Protein AF-A0A939KW56-F1 (afdb_monomer)

Foldseek 3Di:
DDDDDDDDPPDDDDDADDDDDDWDKDKDKDWDDDPFKIKIKMWIWTPDVDIKTKIKIKMWGQDPQQKIKIWMWMQIDPAEQVRFTKIKMKIKGWDDPDPFWIKIKMKMKIFTDDYDPDRDDPPDDDDDDDDDDRDIDIDIDIDIDD

Radius of gyration: 23.47 Å; Cα contacts (8 Å, |Δi|>4): 263; chains: 1; bounding box: 54×25×78 Å

Mean predicted aligned error: 12.85 Å

Structure (mmCIF, N/CA/C/O backbone):
data_AF-A0A939KW56-F1
#
_entry.id   AF-A0A939KW56-F1
#
loop_
_atom_site.group_PDB
_atom_site.id
_atom_site.type_symbol
_atom_site.label_atom_id
_atom_site.label_alt_id
_atom_site.label_comp_id
_atom_site.label_asym_id
_atom_site.label_entity_id
_atom_site.label_seq_id
_atom_site.pdbx_PDB_ins_code
_atom_site.Cartn_x
_atom_site.Cartn_y
_atom_site.Cartn_z
_atom_site.occupancy
_atom_site.B_iso_or_equiv
_atom_site.auth_seq_id
_atom_site.auth_comp_id
_atom_site.auth_asym_id
_atom_site.auth_atom_id
_atom_site.pdbx_PDB_model_num
ATOM 1 N N . MET A 1 1 ? -40.273 -10.693 -59.623 1.00 33.28 1 MET A N 1
ATOM 2 C CA . MET A 1 1 ? -38.827 -10.677 -59.319 1.00 33.28 1 MET A CA 1
ATOM 3 C C . MET A 1 1 ? -38.639 -9.954 -57.998 1.00 33.28 1 MET A C 1
ATOM 5 O O . MET A 1 1 ? -38.838 -8.750 -57.952 1.00 33.28 1 MET A O 1
ATOM 9 N N . THR A 1 2 ? -38.346 -10.676 -56.922 1.00 32.16 2 THR A N 1
ATOM 10 C CA . THR A 1 2 ? -38.019 -10.107 -55.608 1.00 32.16 2 THR A CA 1
ATOM 11 C C . THR A 1 2 ? -36.534 -10.341 -55.359 1.00 32.16 2 THR A C 1
ATOM 13 O O . THR A 1 2 ? -36.092 -11.481 -55.261 1.00 32.16 2 THR A O 1
ATOM 16 N N . SER A 1 3 ? -35.754 -9.262 -55.324 1.00 39.97 3 SER A N 1
ATOM 17 C CA . SER A 1 3 ? -34.347 -9.305 -54.924 1.00 39.97 3 SER A CA 1
ATOM 18 C C . SER A 1 3 ? -34.285 -9.245 -53.400 1.00 39.97 3 SER A C 1
ATOM 20 O O . SER A 1 3 ? -34.751 -8.268 -52.817 1.00 39.97 3 SER A O 1
ATOM 22 N N . LEU A 1 4 ? -33.736 -10.274 -52.748 1.00 42.00 4 LEU A N 1
ATOM 23 C CA . LEU A 1 4 ? -33.383 -10.203 -51.330 1.00 42.00 4 LEU A CA 1
ATOM 24 C C . LEU A 1 4 ? -32.080 -9.407 -51.205 1.00 42.00 4 LEU A C 1
ATOM 26 O O . LEU A 1 4 ? -31.029 -9.853 -51.658 1.00 42.00 4 LEU A 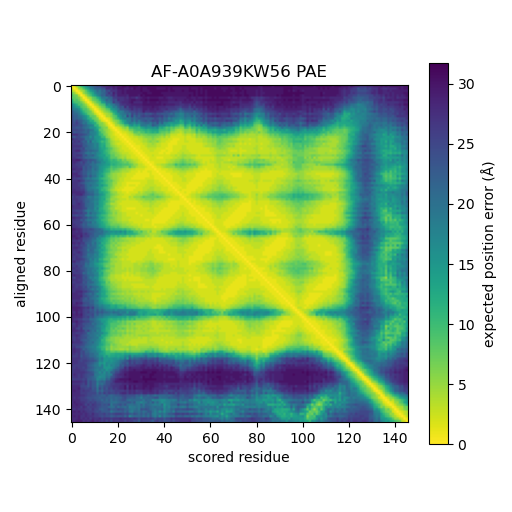O 1
ATOM 30 N N . SER A 1 5 ? -32.157 -8.222 -50.604 1.00 44.72 5 SER A N 1
ATOM 31 C CA . SER A 1 5 ? -30.977 -7.470 -50.181 1.00 44.72 5 SER A CA 1
ATOM 32 C C . SER A 1 5 ? -30.427 -8.153 -48.931 1.00 44.72 5 SER A C 1
ATOM 34 O O . SER A 1 5 ? -31.057 -8.110 -47.875 1.00 44.72 5 SER A O 1
ATOM 36 N N . GLN A 1 6 ? -29.304 -8.857 -49.060 1.00 48.69 6 GLN A N 1
ATOM 37 C CA . GLN A 1 6 ? -28.636 -9.475 -47.921 1.00 48.69 6 GLN A CA 1
ATOM 38 C C . GLN A 1 6 ? -27.811 -8.402 -47.209 1.00 48.69 6 GLN A C 1
ATOM 40 O O . GLN A 1 6 ? -26.802 -7.933 -47.730 1.00 48.69 6 GLN A O 1
ATOM 45 N N . ASP A 1 7 ? -28.280 -7.994 -46.034 1.00 44.72 7 ASP A N 1
ATOM 46 C CA . ASP A 1 7 ? -27.580 -7.052 -45.169 1.00 44.72 7 ASP A CA 1
ATOM 47 C C . ASP A 1 7 ? -26.350 -7.755 -44.575 1.00 44.72 7 ASP A C 1
ATOM 49 O O . ASP A 1 7 ? -26.454 -8.675 -43.757 1.00 44.72 7 ASP A O 1
ATOM 53 N N . VAL A 1 8 ? -25.164 -7.396 -45.063 1.00 50.91 8 VAL A N 1
ATOM 54 C CA . VAL A 1 8 ? -23.893 -7.924 -44.562 1.00 50.91 8 VAL A CA 1
ATOM 55 C C . VAL A 1 8 ? -23.537 -7.167 -43.287 1.00 50.91 8 VAL A C 1
ATOM 57 O O . VAL A 1 8 ? -22.994 -6.066 -43.325 1.00 50.91 8 VAL A O 1
ATOM 60 N N . ASN A 1 9 ? -23.837 -7.772 -42.137 1.00 52.59 9 ASN A N 1
ATOM 61 C CA . ASN A 1 9 ? -23.334 -7.304 -40.851 1.00 52.59 9 ASN A CA 1
ATOM 62 C C . ASN A 1 9 ? -21.804 -7.433 -40.831 1.00 52.59 9 ASN A C 1
ATOM 64 O O . ASN A 1 9 ? -21.263 -8.529 -40.686 1.00 52.59 9 ASN A O 1
ATOM 68 N N . PHE A 1 10 ? -21.097 -6.310 -40.964 1.00 46.75 10 PHE A N 1
ATOM 69 C CA . PHE A 1 10 ? -19.664 -6.248 -40.695 1.00 46.75 10 PHE A CA 1
ATOM 70 C C . PHE A 1 10 ? -19.431 -6.453 -39.195 1.00 46.75 10 PHE A C 1
ATOM 72 O O . PHE A 1 10 ? -19.546 -5.526 -38.393 1.00 46.75 10 PHE A O 1
ATOM 79 N N . VAL A 1 11 ? -19.104 -7.685 -38.810 1.00 53.16 11 VAL A N 1
ATOM 80 C CA . VAL A 1 11 ? -18.633 -7.998 -37.460 1.00 53.16 11 VAL A CA 1
ATOM 81 C C . VAL A 1 11 ? -17.226 -7.421 -37.318 1.00 53.16 11 VAL A C 1
ATOM 83 O O . VAL A 1 11 ? -16.287 -7.838 -37.992 1.00 53.16 11 VAL A O 1
ATOM 86 N N . ARG A 1 12 ? -17.092 -6.398 -36.474 1.00 46.94 12 ARG A N 1
ATOM 87 C CA . ARG A 1 12 ? -15.817 -5.745 -36.177 1.00 46.94 12 ARG A CA 1
ATOM 88 C C . ARG A 1 12 ? -15.098 -6.561 -35.107 1.00 46.94 12 ARG A C 1
ATOM 90 O O . ARG A 1 12 ? -15.441 -6.472 -33.932 1.00 46.94 12 ARG A O 1
ATOM 97 N N . GLU A 1 13 ? -14.132 -7.369 -35.521 1.00 47.59 13 GLU A N 1
ATOM 98 C CA . GLU A 1 13 ? -13.343 -8.203 -34.617 1.00 47.59 13 GLU A CA 1
ATOM 99 C C . GLU A 1 13 ? -12.029 -7.497 -34.260 1.00 47.59 13 GLU A C 1
ATOM 101 O O . GLU A 1 13 ? -11.196 -7.207 -35.119 1.00 47.59 13 GLU A O 1
ATOM 106 N N . SER A 1 14 ? -11.862 -7.172 -32.979 1.00 53.91 14 SER A N 1
ATOM 107 C CA . SER A 1 14 ? -10.612 -6.648 -32.428 1.00 53.91 14 SER A CA 1
ATOM 108 C C . SER A 1 14 ? -9.835 -7.818 -31.832 1.00 53.91 14 SER A C 1
ATOM 110 O O . SER A 1 14 ? -10.156 -8.271 -30.734 1.00 53.91 14 SER A O 1
ATOM 112 N N . VAL A 1 15 ? -8.832 -8.329 -32.546 1.00 52.94 15 VAL A N 1
ATOM 113 C CA . VAL A 1 15 ? 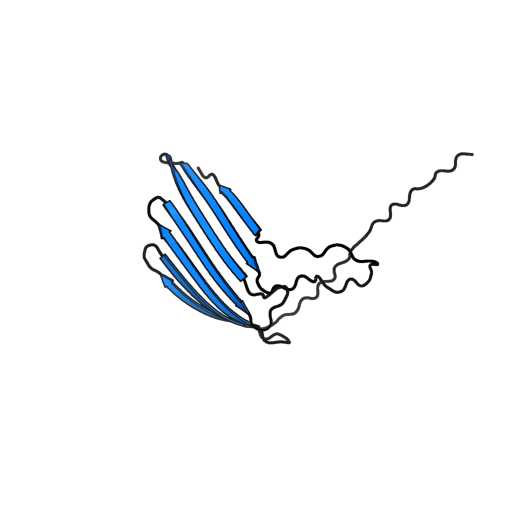-7.969 -9.401 -32.030 1.00 52.94 15 VAL A CA 1
ATOM 114 C C . VAL A 1 15 ? -6.825 -8.772 -31.235 1.00 52.94 15 VAL A C 1
ATOM 116 O O . VAL A 1 15 ? -5.944 -8.129 -31.803 1.00 52.94 15 VAL A O 1
ATOM 119 N N . TYR A 1 16 ? -6.844 -8.943 -29.913 1.00 55.53 16 TYR A N 1
ATOM 120 C CA . TYR A 1 16 ? -5.756 -8.527 -29.028 1.00 55.53 16 TYR A CA 1
ATOM 121 C C . TYR A 1 16 ? -4.752 -9.674 -28.897 1.00 55.53 16 TYR A C 1
ATOM 123 O O . TYR A 1 16 ? -5.055 -10.705 -28.302 1.00 55.53 16 TYR A O 1
ATOM 131 N N . LEU A 1 17 ? -3.559 -9.505 -29.466 1.00 61.00 17 LEU A N 1
ATOM 132 C CA . LEU A 1 17 ? -2.445 -10.430 -29.269 1.00 61.00 17 LEU A CA 1
ATOM 133 C C . LEU A 1 17 ? -1.626 -9.959 -28.064 1.00 61.00 17 LEU A C 1
ATOM 135 O O . LEU A 1 17 ? -0.937 -8.944 -28.137 1.00 61.00 17 LEU A O 1
ATOM 139 N N . GLU A 1 18 ? -1.719 -10.683 -26.952 1.00 60.88 18 GLU A N 1
ATOM 140 C CA . GLU A 1 18 ? -0.936 -10.423 -25.743 1.00 60.88 18 GLU A CA 1
ATOM 141 C C . GLU A 1 18 ? 0.317 -11.309 -25.736 1.00 60.88 18 GLU A C 1
ATOM 143 O O . GLU A 1 18 ? 0.233 -12.533 -25.845 1.00 60.88 18 GLU A O 1
ATOM 148 N N . LYS A 1 19 ? 1.500 -10.692 -25.640 1.00 72.06 19 LYS A N 1
ATOM 149 C CA . LYS A 1 19 ? 2.776 -11.405 -25.507 1.00 72.06 19 LYS A CA 1
ATOM 150 C C . LYS A 1 19 ? 3.148 -11.480 -24.028 1.00 72.06 19 LYS A C 1
ATOM 152 O O . LYS A 1 19 ? 3.285 -10.446 -23.385 1.00 72.06 19 LYS A O 1
ATOM 157 N N . VAL A 1 20 ? 3.362 -12.690 -23.515 1.00 76.44 20 VAL A N 1
ATOM 158 C CA . VAL A 1 20 ? 3.786 -12.921 -22.126 1.00 76.44 20 VAL A CA 1
ATOM 159 C C . VAL A 1 20 ? 5.308 -13.064 -22.066 1.00 76.44 20 VAL A C 1
ATOM 161 O O . VAL A 1 20 ? 5.882 -13.888 -22.777 1.00 76.44 20 VAL A O 1
ATOM 164 N N . SER A 1 21 ? 5.952 -12.283 -21.199 1.00 82.38 21 SER A N 1
ATOM 165 C CA . SER A 1 21 ? 7.388 -12.365 -20.900 1.00 82.38 21 SER A CA 1
ATOM 166 C C . SER A 1 21 ? 7.595 -12.636 -19.408 1.00 82.38 21 SER A C 1
ATOM 168 O O . SER A 1 21 ? 6.870 -12.094 -18.577 1.00 82.38 21 SER A O 1
ATOM 170 N N . TYR A 1 22 ? 8.593 -13.453 -19.061 1.00 87.00 22 TYR A N 1
ATOM 171 C CA . TYR A 1 22 ? 8.916 -13.793 -17.672 1.00 87.00 22 TYR A CA 1
ATOM 172 C C . TYR A 1 22 ? 10.202 -13.094 -17.234 1.00 87.00 22 TYR A C 1
ATOM 174 O O . TYR A 1 22 ? 11.247 -13.275 -17.859 1.00 87.00 22 TYR A O 1
ATOM 182 N N . TYR A 1 23 ? 10.132 -12.342 -16.136 1.00 91.56 23 TYR A N 1
ATOM 183 C CA . TYR A 1 23 ? 11.272 -11.641 -15.547 1.00 91.56 23 TYR A CA 1
ATOM 184 C C . TYR A 1 23 ? 11.470 -12.062 -14.091 1.00 91.56 23 TYR A C 1
ATOM 186 O O . TYR A 1 23 ? 10.484 -12.231 -13.368 1.00 91.56 23 TYR A O 1
ATOM 194 N N . PRO A 1 24 ? 12.720 -12.232 -13.627 1.00 94.69 24 PRO A N 1
ATOM 195 C CA . PRO A 1 24 ? 12.967 -12.538 -12.230 1.00 94.69 24 PRO A CA 1
ATOM 196 C C . PRO A 1 24 ? 12.656 -11.312 -11.359 1.00 94.69 24 PRO A C 1
ATOM 198 O O . PRO A 1 24 ? 12.879 -10.161 -11.749 1.00 94.69 24 PRO A O 1
ATOM 201 N N . HIS A 1 25 ? 12.150 -11.580 -10.156 1.00 95.50 25 HIS A N 1
ATOM 202 C CA . HIS A 1 25 ? 11.687 -10.577 -9.201 1.00 95.50 25 HIS A CA 1
ATOM 203 C C . HIS A 1 25 ? 12.289 -10.856 -7.824 1.00 95.50 25 HIS A C 1
ATOM 205 O O . HIS A 1 25 ? 12.168 -11.960 -7.295 1.00 95.50 25 HIS A O 1
ATOM 211 N N . LEU A 1 26 ? 12.943 -9.846 -7.249 1.00 96.25 26 LEU A N 1
ATOM 212 C CA . LEU A 1 26 ? 13.442 -9.868 -5.877 1.00 96.25 26 LEU A CA 1
ATOM 213 C C . LEU A 1 26 ? 12.674 -8.841 -5.046 1.00 96.25 26 LEU A C 1
ATOM 215 O O . LEU A 1 26 ? 12.535 -7.687 -5.454 1.00 96.25 26 LEU A O 1
ATOM 219 N N . SER A 1 27 ? 12.216 -9.237 -3.860 1.00 96.31 27 SER A N 1
ATOM 220 C CA . SER A 1 27 ? 11.468 -8.355 -2.964 1.00 96.31 27 SER A CA 1
ATOM 221 C C . SER A 1 27 ? 11.839 -8.551 -1.501 1.00 96.31 27 SER A C 1
ATOM 223 O O . SER A 1 27 ? 11.981 -9.681 -1.039 1.00 96.31 27 SER A O 1
ATOM 225 N N . LEU A 1 28 ? 11.891 -7.446 -0.764 1.00 97.31 28 LEU A N 1
ATOM 226 C CA . LEU A 1 28 ? 11.961 -7.390 0.687 1.00 97.31 28 LEU A CA 1
ATOM 227 C C . LEU A 1 28 ? 10.644 -6.816 1.217 1.00 97.31 28 LEU A C 1
ATOM 229 O O . LEU A 1 28 ? 10.147 -5.811 0.714 1.00 97.31 28 LEU A O 1
ATOM 233 N N . THR A 1 29 ? 10.088 -7.432 2.254 1.00 97.50 29 THR A N 1
ATOM 234 C CA . THR A 1 29 ? 8.919 -6.911 2.971 1.00 97.50 29 THR A CA 1
ATOM 235 C C . THR A 1 29 ? 9.156 -7.023 4.465 1.00 97.50 29 THR A C 1
ATOM 237 O O . THR A 1 29 ? 9.696 -8.020 4.938 1.00 97.50 29 THR A O 1
ATOM 240 N N . SER A 1 30 ? 8.738 -6.005 5.207 1.00 97.19 30 SER A N 1
ATOM 241 C CA . SER A 1 30 ? 8.769 -5.999 6.665 1.00 97.19 30 SER A CA 1
ATOM 242 C C . SER A 1 30 ? 7.592 -5.191 7.213 1.00 97.19 30 SER A C 1
ATOM 244 O O . SER A 1 30 ? 6.962 -4.398 6.506 1.00 97.19 30 SER A O 1
ATOM 246 N N . ASN A 1 31 ? 7.242 -5.431 8.471 1.00 97.50 31 ASN A N 1
ATOM 247 C CA . ASN A 1 31 ? 6.117 -4.788 9.129 1.00 97.50 31 ASN A CA 1
ATOM 248 C C . ASN A 1 31 ? 6.347 -4.598 10.630 1.00 97.50 31 ASN A C 1
ATOM 250 O O . ASN A 1 31 ? 7.068 -5.348 11.283 1.00 97.50 31 ASN A O 1
ATOM 254 N N . ARG A 1 32 ? 5.654 -3.606 11.186 1.00 96.75 32 ARG A N 1
ATOM 255 C CA . ARG A 1 32 ? 5.475 -3.390 12.619 1.00 96.75 32 ARG A CA 1
ATOM 256 C C . ARG A 1 32 ? 3.988 -3.517 12.924 1.00 96.75 32 ARG A C 1
ATOM 258 O O . ARG A 1 32 ? 3.185 -2.776 12.364 1.00 96.75 32 ARG A O 1
ATOM 265 N N . THR A 1 33 ? 3.632 -4.461 13.788 1.00 96.62 33 THR A N 1
ATOM 266 C CA . THR A 1 33 ? 2.233 -4.754 14.133 1.00 96.62 33 THR A CA 1
ATOM 267 C C . THR A 1 33 ? 1.998 -4.451 15.608 1.00 96.62 33 THR A C 1
ATOM 269 O O . THR A 1 33 ? 2.745 -4.940 16.455 1.00 96.62 33 THR A O 1
ATOM 272 N N . GLY A 1 34 ? 0.999 -3.621 15.895 1.00 93.75 34 GLY A N 1
ATOM 273 C CA . GLY A 1 34 ? 0.481 -3.341 17.230 1.00 93.75 34 GLY A CA 1
ATOM 274 C C . GLY A 1 34 ? -0.832 -4.081 17.498 1.00 93.75 34 GLY A C 1
ATOM 275 O O . GLY A 1 34 ? -1.197 -5.018 16.788 1.00 93.75 34 GLY A O 1
ATOM 276 N N . LEU A 1 35 ? -1.550 -3.668 18.547 1.00 92.00 35 LEU A N 1
ATOM 277 C CA . LEU A 1 35 ? -2.846 -4.262 18.911 1.00 92.00 35 LEU A CA 1
ATOM 278 C C . LEU A 1 35 ? -3.968 -3.833 17.958 1.00 92.00 35 LEU A C 1
ATOM 280 O O . LEU A 1 35 ? -4.841 -4.630 17.611 1.00 92.00 35 LEU A O 1
ATOM 284 N N . GLU A 1 36 ? -3.938 -2.571 17.536 1.00 94.81 36 GLU A N 1
ATOM 285 C CA . GLU A 1 36 ? -4.997 -1.954 16.734 1.00 94.81 36 GLU A CA 1
ATOM 286 C C . GLU A 1 36 ? -4.495 -1.470 15.374 1.00 94.81 36 GLU A C 1
ATOM 288 O O . GLU A 1 36 ? -5.296 -1.090 14.523 1.00 94.81 36 GLU A O 1
ATOM 293 N N . ASP A 1 37 ? -3.189 -1.533 15.128 1.00 96.56 37 ASP A N 1
ATOM 294 C CA . ASP A 1 37 ? -2.567 -0.973 13.943 1.00 96.56 37 ASP A CA 1
ATOM 295 C C . ASP A 1 37 ? -1.454 -1.852 13.360 1.00 96.56 37 ASP A C 1
ATOM 297 O O . ASP A 1 37 ? -0.879 -2.728 14.007 1.00 96.56 37 ASP A O 1
ATOM 301 N N . MET A 1 38 ? -1.161 -1.632 12.084 1.00 97.62 38 MET A N 1
ATOM 302 C CA . MET A 1 38 ? -0.065 -2.284 11.380 1.00 97.62 38 MET A CA 1
ATOM 303 C C . MET A 1 38 ? 0.521 -1.319 10.362 1.00 97.62 38 MET A C 1
ATOM 305 O O . MET A 1 38 ? -0.193 -0.805 9.502 1.00 97.62 38 MET A O 1
ATOM 309 N N . PHE A 1 39 ? 1.836 -1.149 10.409 1.00 98.25 39 PHE A N 1
ATOM 310 C CA . PHE A 1 39 ? 2.607 -0.487 9.368 1.00 98.25 39 PHE A CA 1
ATOM 311 C C . PHE A 1 39 ? 3.430 -1.523 8.605 1.00 98.25 39 PHE A C 1
ATOM 313 O O . PHE A 1 39 ? 4.141 -2.322 9.214 1.00 98.25 39 PHE A O 1
ATOM 320 N N . ARG A 1 40 ? 3.349 -1.515 7.278 1.00 98.19 40 ARG A N 1
ATOM 321 C CA . ARG A 1 40 ? 4.105 -2.398 6.389 1.00 98.19 40 ARG A CA 1
ATOM 322 C C . ARG A 1 40 ? 4.886 -1.560 5.396 1.00 98.19 40 ARG A C 1
ATOM 324 O O . ARG A 1 40 ? 4.358 -0.589 4.868 1.00 98.19 40 ARG A O 1
ATOM 331 N N . TYR A 1 41 ? 6.111 -1.971 5.111 1.00 97.75 41 TYR A N 1
ATOM 332 C CA . TYR A 1 41 ? 6.929 -1.397 4.053 1.00 97.75 41 TYR A CA 1
ATOM 333 C C . TYR A 1 41 ? 7.562 -2.513 3.232 1.00 97.75 41 TYR A C 1
ATOM 335 O O . TYR A 1 41 ? 7.839 -3.609 3.727 1.00 97.75 41 TYR A O 1
ATOM 343 N N . TYR A 1 42 ? 7.748 -2.247 1.951 1.00 97.38 42 TYR A N 1
ATOM 344 C CA . TYR A 1 42 ? 8.267 -3.220 1.009 1.00 97.38 42 TYR A CA 1
ATOM 345 C C . TYR A 1 42 ? 9.006 -2.522 -0.116 1.00 97.38 42 TYR A C 1
ATOM 347 O O . TYR A 1 42 ? 8.653 -1.425 -0.539 1.00 97.38 42 TYR A O 1
ATOM 355 N N . ALA A 1 43 ? 10.045 -3.183 -0.597 1.00 98.06 43 ALA A N 1
ATOM 356 C CA . ALA A 1 43 ? 10.859 -2.723 -1.701 1.00 98.06 43 ALA A CA 1
ATOM 357 C C . ALA A 1 43 ? 11.269 -3.921 -2.550 1.00 98.06 43 ALA A C 1
ATOM 359 O O . ALA A 1 43 ? 11.298 -5.054 -2.069 1.00 98.06 43 ALA A O 1
ATOM 360 N N . GLY A 1 44 ? 11.601 -3.691 -3.807 1.00 97.44 44 GLY A N 1
ATOM 361 C CA . GLY A 1 44 ? 12.057 -4.764 -4.675 1.00 97.44 44 GLY A CA 1
ATOM 362 C C . GLY A 1 44 ? 12.482 -4.267 -6.037 1.00 97.44 44 GLY A C 1
ATOM 363 O O . GLY A 1 44 ? 12.440 -3.071 -6.318 1.00 97.44 44 GLY A O 1
ATOM 364 N N . ALA A 1 45 ? 12.907 -5.203 -6.873 1.00 97.31 45 ALA A N 1
ATOM 365 C CA . ALA A 1 45 ? 13.290 -4.939 -8.246 1.00 97.31 45 ALA A CA 1
ATOM 366 C C . ALA A 1 45 ? 12.881 -6.099 -9.153 1.00 97.31 45 ALA A C 1
ATOM 368 O O . ALA A 1 45 ? 12.976 -7.269 -8.774 1.00 97.31 45 ALA A O 1
ATOM 369 N N . ILE A 1 46 ? 12.443 -5.754 -10.358 1.00 95.81 46 ILE A N 1
ATOM 370 C CA . ILE A 1 46 ? 12.094 -6.690 -11.424 1.00 95.81 46 ILE A CA 1
ATOM 371 C C . ILE A 1 46 ? 13.125 -6.503 -12.536 1.00 95.81 46 ILE A C 1
ATOM 373 O O . ILE A 1 46 ? 13.304 -5.384 -13.028 1.00 95.81 46 ILE A O 1
ATOM 377 N N . ALA A 1 47 ? 13.827 -7.575 -12.909 1.00 93.69 47 ALA A N 1
ATOM 378 C CA . ALA A 1 47 ? 14.849 -7.516 -13.952 1.00 93.69 47 ALA A CA 1
ATOM 379 C C . ALA A 1 47 ? 14.213 -7.687 -15.341 1.00 93.69 47 ALA A C 1
ATOM 381 O O . ALA A 1 47 ? 14.327 -8.739 -15.968 1.00 93.69 47 ALA A O 1
ATOM 382 N N . SER A 1 48 ? 13.494 -6.654 -15.777 1.00 90.88 48 SER A N 1
ATOM 383 C CA . SER A 1 48 ? 12.987 -6.484 -17.144 1.00 90.88 48 SER A CA 1
ATOM 384 C C . SER A 1 48 ? 14.003 -5.790 -18.059 1.00 90.88 48 SER A C 1
ATOM 386 O O . SER A 1 48 ? 15.083 -5.423 -17.599 1.00 90.88 48 SER A O 1
ATOM 388 N N . GLU A 1 49 ? 13.664 -5.612 -19.346 1.00 89.50 49 GLU A N 1
ATOM 389 C CA . GLU A 1 49 ? 14.476 -4.855 -20.324 1.00 89.50 49 GLU A CA 1
ATOM 390 C C . GLU A 1 49 ? 14.956 -3.514 -19.749 1.00 89.50 49 GLU A C 1
ATOM 392 O O . GLU A 1 49 ? 16.142 -3.196 -19.798 1.00 89.50 49 GLU A O 1
ATOM 397 N N . GLU A 1 50 ? 14.045 -2.787 -19.100 1.00 91.81 50 GLU A N 1
ATOM 398 C CA . GLU A 1 50 ? 14.376 -1.720 -18.162 1.00 91.81 50 GLU A CA 1
ATOM 399 C C . GLU A 1 50 ? 14.089 -2.203 -16.744 1.00 91.81 50 GLU A C 1
ATOM 401 O O . GLU A 1 50 ? 12.969 -2.624 -16.454 1.00 91.81 50 GLU A O 1
ATOM 406 N N . VAL A 1 51 ? 15.078 -2.153 -15.848 1.00 93.81 51 VAL A N 1
ATOM 407 C CA . VAL A 1 51 ? 14.898 -2.589 -14.455 1.00 93.81 51 VAL A CA 1
ATOM 408 C C . VAL A 1 51 ? 13.829 -1.736 -13.775 1.00 93.81 51 VAL A C 1
ATOM 410 O O . VAL A 1 51 ? 13.914 -0.506 -13.776 1.00 93.81 51 VAL A O 1
ATOM 413 N N . LYS A 1 52 ? 12.858 -2.396 -13.139 1.00 95.56 52 LYS A N 1
ATOM 414 C CA . LYS A 1 52 ? 11.771 -1.741 -12.401 1.00 95.56 52 LYS A CA 1
ATOM 415 C C . LYS A 1 52 ? 11.989 -1.925 -10.914 1.00 95.56 52 LYS A C 1
ATOM 417 O O . LYS A 1 52 ? 11.642 -2.964 -10.353 1.00 95.56 52 LYS A O 1
ATOM 422 N N . ALA A 1 53 ? 12.605 -0.935 -10.279 1.00 96.94 53 ALA A N 1
ATOM 423 C CA . ALA A 1 53 ? 12.716 -0.894 -8.826 1.00 96.94 53 ALA A CA 1
ATOM 424 C C . ALA A 1 53 ? 11.454 -0.271 -8.227 1.00 96.94 53 ALA A C 1
ATOM 426 O O . ALA A 1 53 ? 10.898 0.658 -8.807 1.00 96.94 53 ALA A O 1
ATOM 427 N N . TYR A 1 54 ? 11.018 -0.748 -7.067 1.00 97.38 54 TYR A N 1
ATOM 428 C CA . TYR A 1 54 ? 9.859 -0.194 -6.382 1.00 97.38 54 TYR A CA 1
ATOM 429 C C . TYR A 1 54 ? 10.066 -0.057 -4.882 1.00 97.38 54 TYR A C 1
ATOM 431 O O . TYR A 1 54 ? 10.823 -0.807 -4.261 1.00 97.38 54 TYR A O 1
ATOM 439 N N . LEU A 1 55 ? 9.335 0.892 -4.306 1.00 98.19 55 LEU A N 1
ATOM 440 C CA . LEU A 1 55 ? 9.240 1.129 -2.873 1.00 98.19 55 LEU A CA 1
ATOM 441 C C . LEU A 1 55 ? 7.794 1.463 -2.526 1.00 98.19 55 LEU A C 1
ATOM 443 O O . LEU A 1 55 ? 7.164 2.292 -3.180 1.00 98.19 55 LEU A O 1
ATOM 447 N N . GLY A 1 56 ? 7.277 0.843 -1.477 1.00 98.00 56 GLY A N 1
ATOM 448 C CA . GLY A 1 56 ? 5.937 1.106 -0.995 1.00 98.00 56 GLY A CA 1
ATOM 449 C C . GLY A 1 56 ? 5.802 0.928 0.501 1.00 98.00 56 GLY A C 1
ATOM 450 O O . GLY A 1 56 ? 6.640 0.325 1.177 1.00 98.00 56 GLY A O 1
ATOM 451 N N . ALA A 1 57 ? 4.708 1.474 1.008 1.00 98.38 57 ALA A N 1
ATOM 452 C CA . ALA A 1 57 ? 4.286 1.293 2.377 1.00 98.38 57 ALA A CA 1
ATOM 453 C C . ALA A 1 57 ? 2.765 1.378 2.485 1.00 98.38 57 ALA A C 1
ATOM 455 O O . ALA A 1 57 ? 2.108 2.081 1.715 1.00 98.38 57 ALA A O 1
ATOM 456 N N . ASP A 1 58 ? 2.208 0.680 3.468 1.00 98.25 58 ASP A N 1
ATOM 457 C CA . ASP A 1 58 ? 0.813 0.825 3.850 1.00 98.25 58 ASP A CA 1
ATOM 458 C C . ASP A 1 58 ? 0.618 0.770 5.362 1.00 98.25 58 ASP A C 1
ATOM 460 O O . ASP A 1 58 ? 1.346 0.101 6.097 1.00 98.25 58 ASP A O 1
ATOM 464 N N . TYR A 1 59 ? -0.384 1.508 5.819 1.00 97.88 59 TYR A N 1
ATOM 465 C CA . TYR A 1 59 ? -0.799 1.600 7.204 1.00 97.88 59 TYR A CA 1
ATOM 466 C C . TYR A 1 59 ? -2.250 1.152 7.327 1.00 97.88 59 TYR A C 1
ATOM 468 O O . TYR A 1 59 ? -3.105 1.558 6.538 1.00 97.88 59 TYR A O 1
ATOM 476 N N . THR A 1 60 ? -2.524 0.307 8.314 1.00 97.75 60 THR A N 1
ATOM 477 C CA . THR A 1 60 ? -3.872 -0.124 8.692 1.00 97.75 60 THR A CA 1
ATOM 478 C C . THR A 1 60 ? -4.112 0.249 10.144 1.00 97.75 60 THR A C 1
ATOM 480 O O . THR A 1 60 ? -3.248 -0.008 10.976 1.00 97.75 60 THR A O 1
ATOM 483 N N . ALA A 1 61 ? -5.281 0.807 10.452 1.00 96.94 61 ALA A N 1
ATOM 484 C CA . ALA A 1 61 ? -5.677 1.142 11.814 1.00 96.94 61 ALA A CA 1
ATOM 485 C C . ALA A 1 61 ? -7.141 0.795 12.072 1.00 96.94 61 ALA A C 1
ATOM 487 O O . ALA A 1 61 ? -8.030 1.136 11.289 1.00 96.94 61 ALA A O 1
ATOM 488 N N . LYS A 1 62 ? -7.388 0.167 13.218 1.00 95.38 62 LYS A N 1
ATOM 489 C CA . LYS A 1 62 ? -8.710 -0.028 13.801 1.00 95.38 62 LYS A CA 1
ATOM 490 C C . LYS A 1 62 ? -8.926 1.077 14.822 1.00 95.38 62 LYS A C 1
ATOM 492 O O . LYS A 1 62 ? -8.152 1.210 15.756 1.00 95.38 62 LYS A O 1
ATOM 497 N N . ALA A 1 63 ? -9.968 1.873 14.636 1.00 90.06 63 ALA A N 1
ATOM 498 C CA . ALA A 1 63 ? -10.329 2.924 15.574 1.00 90.06 63 ALA A CA 1
ATOM 499 C C . ALA A 1 63 ? -11.565 2.526 16.386 1.00 90.06 63 ALA A C 1
ATOM 501 O O . ALA A 1 63 ? -12.340 1.634 16.015 1.00 90.06 63 ALA A O 1
ATOM 502 N N . ALA A 1 64 ? -11.768 3.232 17.499 1.00 87.25 64 ALA A N 1
ATOM 503 C CA . ALA A 1 64 ? -12.924 3.042 18.360 1.00 87.25 64 ALA A CA 1
ATOM 504 C C . ALA A 1 64 ? -14.248 3.113 17.573 1.00 87.25 64 ALA A C 1
ATOM 506 O O . ALA A 1 64 ? -14.383 3.819 16.571 1.00 87.25 64 ALA A O 1
ATOM 507 N N . GLY A 1 65 ? -15.256 2.372 18.040 1.00 87.12 65 GLY A N 1
ATOM 508 C CA . GLY A 1 65 ? -16.583 2.376 17.418 1.00 87.12 65 GLY A CA 1
ATOM 509 C C . GLY A 1 65 ? -16.686 1.579 16.111 1.00 87.12 65 GLY A C 1
ATOM 510 O O . GLY A 1 65 ? -17.580 1.850 15.310 1.00 87.12 65 GLY A O 1
ATOM 511 N N . GLY A 1 66 ? -15.795 0.601 15.898 1.00 89.62 66 GLY A N 1
ATOM 512 C CA . GLY A 1 66 ? -15.873 -0.344 14.777 1.00 89.62 66 GLY A CA 1
ATOM 513 C C . GLY A 1 66 ? -15.365 0.209 13.445 1.00 89.62 66 GLY A C 1
ATOM 514 O O . GLY A 1 66 ? -15.718 -0.328 12.394 1.00 89.62 66 GLY A O 1
ATOM 515 N N . TRP A 1 67 ? -14.571 1.280 13.484 1.00 95.00 67 TRP A N 1
ATOM 516 C CA . TRP A 1 67 ? -13.928 1.858 12.310 1.00 95.00 67 TRP A CA 1
ATOM 517 C C . TRP A 1 67 ? -12.643 1.112 11.955 1.00 95.00 67 TRP A C 1
ATOM 519 O O . TRP A 1 67 ? -11.879 0.710 12.829 1.00 95.00 67 TRP A O 1
ATOM 529 N N . ASN A 1 68 ? -12.385 0.969 10.662 1.00 96.50 68 ASN A N 1
ATOM 530 C CA . ASN A 1 68 ? -11.157 0.402 10.132 1.00 96.50 68 ASN A CA 1
ATOM 531 C C . ASN A 1 68 ? -10.723 1.176 8.886 1.00 96.50 68 ASN A C 1
ATOM 533 O O . ASN A 1 68 ? -11.521 1.373 7.966 1.00 96.50 68 ASN A O 1
ATOM 537 N N . PHE A 1 69 ? -9.460 1.585 8.868 1.00 96.81 69 PHE A N 1
ATOM 538 C CA . PHE A 1 69 ? -8.852 2.392 7.822 1.00 96.81 69 PHE A CA 1
ATOM 539 C C . PHE A 1 69 ? -7.630 1.684 7.259 1.00 96.81 69 PHE A C 1
ATOM 541 O O . PHE A 1 69 ? -6.865 1.071 8.005 1.00 96.81 69 PHE A O 1
ATOM 548 N N . ARG A 1 70 ? -7.408 1.833 5.957 1.00 97.44 70 ARG A N 1
ATOM 549 C CA . ARG A 1 70 ? -6.144 1.489 5.312 1.00 97.44 70 ARG A CA 1
ATOM 550 C C . ARG A 1 70 ? -5.744 2.605 4.373 1.00 97.44 70 ARG A C 1
ATOM 552 O O . ARG A 1 70 ? -6.587 3.140 3.665 1.00 97.44 70 ARG A O 1
ATOM 559 N N . ILE A 1 71 ? -4.464 2.924 4.327 1.00 98.06 71 ILE A N 1
ATOM 560 C CA . ILE A 1 71 ? -3.897 3.835 3.336 1.00 98.06 71 ILE A CA 1
ATOM 561 C C . ILE A 1 71 ? -2.518 3.336 2.944 1.00 98.06 71 ILE A C 1
ATOM 563 O O . ILE A 1 71 ? -1.807 2.768 3.769 1.00 98.06 71 ILE A O 1
ATOM 567 N N . GLY A 1 72 ? -2.135 3.517 1.691 1.00 98.06 72 GLY A N 1
ATOM 568 C CA . GLY A 1 72 ? -0.811 3.140 1.243 1.00 98.06 72 GLY A CA 1
ATOM 569 C C . GLY A 1 72 ? -0.451 3.734 -0.099 1.00 98.06 72 GLY A C 1
ATOM 570 O O . GLY A 1 72 ? -1.278 4.323 -0.799 1.00 98.06 72 GLY A O 1
ATOM 571 N N . GLY A 1 73 ? 0.821 3.571 -0.422 1.00 98.06 73 GLY A N 1
ATOM 572 C CA . GLY A 1 73 ? 1.396 3.996 -1.677 1.00 98.06 73 GLY A CA 1
ATOM 573 C C . GLY A 1 73 ? 2.509 3.059 -2.104 1.00 98.06 73 GLY A C 1
ATOM 574 O O . GLY A 1 73 ? 3.174 2.430 -1.280 1.00 98.06 73 GLY A O 1
ATOM 575 N N . LEU A 1 74 ? 2.692 2.975 -3.411 1.00 98.06 74 LEU A N 1
ATOM 576 C CA . LEU A 1 74 ? 3.751 2.228 -4.068 1.00 98.06 74 LEU A CA 1
ATOM 577 C C . LEU A 1 74 ? 4.254 3.081 -5.223 1.00 98.06 74 LEU A C 1
ATOM 579 O O . LEU A 1 74 ? 3.443 3.602 -5.986 1.00 98.06 74 LEU A O 1
ATOM 583 N N . GLY A 1 75 ? 5.567 3.236 -5.328 1.00 97.38 75 GLY A N 1
ATOM 584 C CA . GLY A 1 75 ? 6.235 3.931 -6.419 1.00 97.38 75 GLY A CA 1
ATOM 585 C C . GLY A 1 75 ? 7.142 2.988 -7.194 1.00 97.38 75 GLY A C 1
ATOM 586 O O . GLY A 1 75 ? 7.789 2.136 -6.583 1.00 97.38 75 GLY A O 1
ATOM 587 N N . TYR A 1 76 ? 7.202 3.168 -8.510 1.00 96.88 76 TYR A N 1
ATOM 588 C CA . TYR A 1 76 ? 8.087 2.439 -9.415 1.00 96.88 76 TYR A CA 1
ATOM 589 C C . TYR A 1 76 ? 9.064 3.386 -10.120 1.00 96.88 76 TYR A C 1
ATO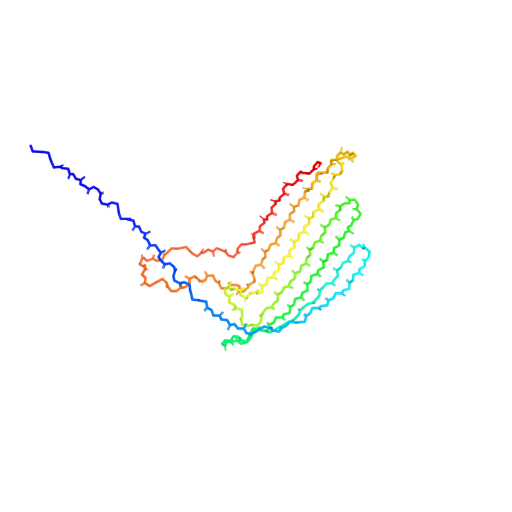M 591 O O . TYR A 1 76 ? 8.708 4.495 -10.511 1.00 96.88 76 TYR A O 1
ATOM 599 N N . LEU A 1 77 ? 10.293 2.917 -10.328 1.00 95.12 77 LEU A N 1
ATOM 600 C CA . LEU A 1 77 ? 11.179 3.424 -11.371 1.00 95.12 77 LEU A CA 1
ATOM 601 C C . LEU A 1 77 ? 10.847 2.703 -12.680 1.00 95.12 77 LEU A C 1
ATOM 603 O O . LEU A 1 77 ? 10.638 1.490 -12.670 1.00 95.12 77 LEU A O 1
ATOM 607 N N . ASN A 1 78 ? 10.826 3.448 -13.786 1.00 91.88 78 ASN A N 1
ATOM 608 C CA . ASN A 1 78 ? 10.454 2.959 -15.121 1.00 91.88 78 ASN A CA 1
ATOM 609 C C . ASN A 1 78 ? 9.056 2.298 -15.147 1.00 91.88 78 ASN A C 1
ATOM 611 O O . ASN A 1 78 ? 8.938 1.109 -15.471 1.00 91.88 78 ASN A O 1
ATOM 615 N N . PRO A 1 79 ? 7.994 3.035 -14.755 1.00 90.56 79 PRO A N 1
ATOM 616 C CA . PRO A 1 79 ? 6.638 2.504 -14.720 1.00 90.56 79 PRO A CA 1
ATOM 617 C C . PRO A 1 79 ? 6.109 2.200 -16.128 1.00 90.56 79 PRO A C 1
ATOM 619 O O . PRO A 1 79 ? 6.485 2.849 -17.102 1.00 90.56 79 PRO A O 1
ATOM 622 N N . ASP A 1 80 ? 5.205 1.233 -16.224 1.00 89.38 80 ASP A N 1
ATOM 623 C CA . ASP A 1 80 ? 4.477 0.885 -17.444 1.00 89.38 80 ASP A CA 1
ATOM 624 C C . ASP A 1 80 ? 2.986 0.627 -17.146 1.00 89.38 80 ASP A C 1
ATOM 626 O O . ASP A 1 80 ? 2.423 1.113 -16.160 1.00 89.38 80 ASP A O 1
ATOM 630 N N . ARG A 1 81 ? 2.291 -0.087 -18.032 1.00 86.19 81 ARG A N 1
ATOM 631 C CA . ARG A 1 81 ? 0.866 -0.399 -17.875 1.00 86.19 81 ARG A CA 1
ATOM 632 C C . ARG A 1 81 ? 0.568 -1.372 -16.724 1.00 86.19 81 ARG A C 1
ATOM 634 O O . ARG A 1 81 ? -0.530 -1.289 -16.152 1.00 86.19 81 ARG A O 1
ATOM 641 N N . ASP A 1 82 ? 1.503 -2.256 -16.397 1.00 88.56 82 ASP A N 1
ATOM 642 C CA . ASP A 1 82 ? 1.340 -3.366 -15.451 1.00 88.56 82 ASP A CA 1
ATOM 643 C C . ASP A 1 82 ? 2.025 -3.074 -14.109 1.00 88.56 82 ASP A C 1
ATOM 645 O O . ASP A 1 82 ? 1.504 -3.428 -13.050 1.00 88.56 82 ASP A O 1
ATOM 649 N N . TYR A 1 83 ? 3.138 -2.342 -14.143 1.00 92.25 83 TYR A N 1
ATOM 650 C CA . TYR A 1 83 ? 3.928 -1.921 -12.994 1.00 92.25 83 TYR A CA 1
ATOM 651 C C . TYR A 1 83 ? 3.971 -0.397 -12.926 1.00 92.25 83 TYR A C 1
ATOM 653 O O . TYR A 1 83 ? 4.764 0.244 -13.607 1.00 92.25 83 TYR A O 1
ATOM 661 N N . TYR A 1 84 ? 3.116 0.195 -12.097 1.00 95.00 84 TYR A N 1
ATOM 662 C CA . TYR A 1 84 ? 2.969 1.645 -11.997 1.00 95.00 84 TYR A CA 1
ATOM 663 C C . TYR A 1 84 ? 2.820 2.108 -10.554 1.00 95.00 84 TYR A C 1
ATOM 665 O O . TYR A 1 84 ? 2.386 1.370 -9.663 1.00 95.00 84 TYR A O 1
ATOM 673 N N . SER A 1 85 ? 3.160 3.370 -10.334 1.00 97.00 85 SER A N 1
ATOM 674 C CA . SER A 1 85 ? 3.013 4.034 -9.054 1.00 97.00 85 SER A CA 1
ATOM 675 C C . SER A 1 85 ? 1.543 4.330 -8.776 1.00 97.00 85 SER A C 1
ATOM 677 O O . SER A 1 85 ? 0.804 4.831 -9.630 1.00 97.00 85 SER A O 1
ATOM 679 N N . GLN A 1 86 ? 1.098 4.047 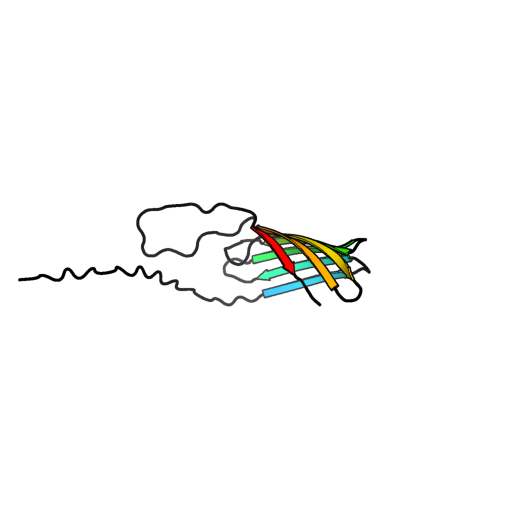-7.557 1.00 96.81 86 GLN A N 1
ATOM 680 C CA . GLN A 1 86 ? -0.286 4.255 -7.155 1.00 96.81 86 GLN A CA 1
ATOM 681 C C . GLN A 1 86 ? -0.419 4.568 -5.671 1.00 96.81 86 GLN A C 1
ATOM 683 O O . GLN A 1 86 ? 0.403 4.169 -4.847 1.00 96.81 86 GLN A O 1
ATOM 688 N N . LEU A 1 87 ? -1.513 5.248 -5.348 1.00 97.50 87 LEU A N 1
ATOM 689 C CA . LEU A 1 87 ? -2.008 5.447 -3.995 1.00 97.50 87 LEU A CA 1
ATOM 690 C C . LEU A 1 87 ? -3.324 4.698 -3.837 1.00 97.50 87 LEU A C 1
ATOM 692 O O . LEU A 1 87 ? -4.145 4.647 -4.755 1.00 97.50 87 LEU A O 1
ATOM 696 N N . TRP A 1 88 ? -3.557 4.152 -2.655 1.00 97.75 88 TRP A N 1
ATOM 697 C CA . TRP A 1 88 ? -4.840 3.562 -2.309 1.00 97.75 88 TRP A CA 1
ATOM 698 C C . TRP A 1 88 ? -5.213 3.899 -0.882 1.00 97.75 88 TRP A C 1
ATOM 700 O O . TRP A 1 88 ? -4.371 4.148 -0.020 1.00 97.75 88 TRP A O 1
ATOM 710 N N . GLY A 1 89 ? -6.507 3.850 -0.619 1.00 97.00 89 GLY A N 1
ATOM 711 C CA . GLY A 1 89 ? -7.030 3.983 0.720 1.00 97.00 89 GLY A CA 1
ATOM 712 C C . GLY A 1 89 ? -8.429 3.417 0.828 1.00 97.00 89 GLY A C 1
ATOM 713 O O . GLY A 1 89 ? -9.152 3.305 -0.158 1.00 97.00 89 GLY A O 1
ATOM 714 N N . ASN A 1 90 ? -8.818 3.038 2.032 1.00 96.50 90 ASN A N 1
ATOM 715 C CA . ASN A 1 90 ? -10.184 2.682 2.338 1.00 96.50 90 ASN A CA 1
ATOM 716 C C . ASN A 1 90 ? -10.546 3.080 3.767 1.00 96.50 90 ASN A C 1
ATOM 718 O O . ASN A 1 90 ? -9.698 3.233 4.648 1.00 96.50 90 ASN A O 1
ATOM 722 N N . ALA A 1 91 ? -11.842 3.242 3.975 1.00 96.06 91 ALA A N 1
ATOM 723 C CA . ALA A 1 91 ? -12.441 3.414 5.280 1.00 96.06 91 ALA A CA 1
ATOM 724 C C . ALA A 1 91 ? -13.667 2.514 5.353 1.00 96.06 91 ALA A C 1
ATOM 726 O O . ALA A 1 91 ? -14.451 2.426 4.407 1.00 96.06 91 ALA A O 1
ATOM 727 N N . SER A 1 92 ? -13.835 1.842 6.482 1.00 96.75 92 SER A N 1
A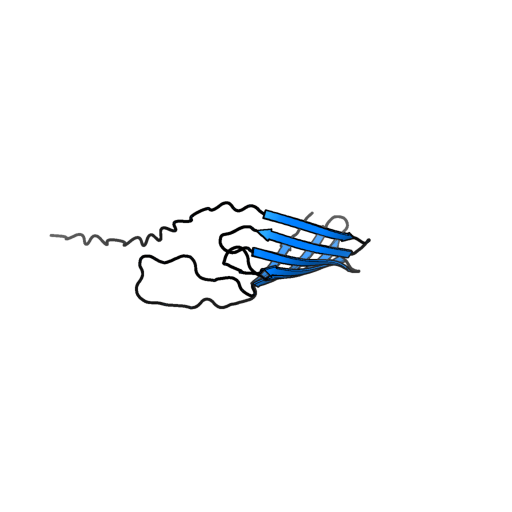TOM 728 C CA . SER A 1 92 ? -14.978 0.977 6.733 1.00 96.75 92 SER A CA 1
ATOM 729 C C . SER A 1 92 ? -15.469 1.130 8.162 1.00 96.75 92 SER A C 1
ATOM 731 O O . SER A 1 92 ? -14.679 1.359 9.076 1.00 96.75 92 SER A O 1
ATOM 733 N N . LYS A 1 93 ? -16.780 1.003 8.354 1.00 95.38 93 LYS A N 1
ATOM 734 C CA . LYS A 1 93 ? -17.429 1.033 9.660 1.00 95.38 93 LYS A CA 1
ATOM 735 C C . LYS A 1 93 ? -18.318 -0.185 9.815 1.00 95.38 93 LYS A C 1
ATOM 737 O O . LYS A 1 93 ? -19.219 -0.400 9.008 1.00 95.38 93 LYS A O 1
ATOM 742 N N . THR A 1 94 ? -18.093 -0.938 10.883 1.00 94.88 94 THR A N 1
ATOM 743 C CA . THR A 1 94 ? -18.958 -2.049 11.280 1.00 94.88 94 THR A CA 1
ATOM 744 C C . THR A 1 94 ? -19.970 -1.567 12.312 1.00 94.88 94 THR A C 1
ATOM 746 O O . THR A 1 94 ? -19.604 -1.139 13.405 1.00 94.88 94 THR A O 1
ATOM 749 N N . ILE A 1 95 ? -21.252 -1.653 11.976 1.00 93.94 95 ILE A N 1
ATOM 750 C CA . ILE A 1 95 ? -22.379 -1.320 12.844 1.00 93.94 95 ILE A CA 1
ATOM 751 C C . ILE A 1 95 ? -23.023 -2.632 13.293 1.00 93.94 95 ILE A C 1
ATOM 753 O O . ILE A 1 95 ? -23.521 -3.403 12.474 1.00 93.94 95 ILE A O 1
ATOM 757 N N . ARG A 1 96 ? -23.021 -2.897 14.601 1.00 91.94 96 ARG A N 1
ATOM 758 C CA . ARG A 1 96 ? -23.726 -4.047 15.184 1.00 91.94 96 ARG A CA 1
ATOM 759 C C . ARG A 1 96 ? -25.225 -3.763 15.197 1.00 91.94 96 ARG A C 1
ATOM 761 O O . ARG A 1 96 ? -25.663 -2.862 15.904 1.00 91.94 96 ARG A O 1
ATOM 768 N N . LEU A 1 97 ? -25.999 -4.537 14.440 1.00 90.50 97 LEU A N 1
ATOM 769 C CA . LEU A 1 97 ? -27.465 -4.456 14.414 1.00 90.50 97 LEU A CA 1
ATOM 770 C C . LEU A 1 97 ? -28.113 -5.362 15.477 1.00 90.50 97 LEU A C 1
ATOM 772 O O . LEU A 1 97 ? -29.284 -5.206 15.804 1.00 90.50 97 LEU A O 1
ATOM 776 N N . GLY A 1 98 ? -27.353 -6.308 16.036 1.00 87.56 98 GLY A N 1
ATOM 777 C CA . GLY A 1 98 ? -27.794 -7.204 17.100 1.00 87.56 98 GLY A CA 1
ATOM 778 C C . GLY A 1 98 ? -26.708 -8.208 17.484 1.00 87.56 98 GLY A C 1
ATOM 779 O O . GLY A 1 98 ? -25.558 -8.086 17.069 1.00 87.56 98 GLY A O 1
ATOM 780 N N . LYS A 1 99 ? -27.068 -9.245 18.253 1.00 83.62 99 LYS A N 1
ATOM 781 C CA . LYS A 1 99 ? -26.115 -10.284 18.704 1.00 83.62 99 LYS A CA 1
ATOM 782 C C . LYS A 1 99 ? -25.564 -11.163 17.569 1.00 83.62 99 LYS A C 1
ATOM 784 O O . LYS A 1 99 ? -24.554 -11.825 17.771 1.00 83.62 99 LYS A O 1
ATOM 789 N N . LYS A 1 100 ? -26.235 -11.187 16.412 1.00 90.12 100 LYS A N 1
ATOM 790 C CA . LYS A 1 100 ? -25.905 -12.036 15.253 1.00 90.12 100 LYS A CA 1
ATOM 791 C C . LYS A 1 100 ? -25.893 -11.281 13.917 1.00 90.12 100 LYS A C 1
ATOM 793 O O . LYS A 1 100 ? -25.874 -11.906 12.874 1.00 90.12 100 LYS A O 1
ATOM 798 N N . ALA A 1 101 ? -25.957 -9.950 13.930 1.00 91.19 101 ALA A N 1
ATOM 799 C CA . ALA A 1 101 ? -26.078 -9.173 12.698 1.00 91.19 101 ALA A CA 1
ATOM 800 C C . ALA A 1 101 ? -25.148 -7.961 12.723 1.00 91.19 101 ALA A C 1
ATOM 802 O O . ALA A 1 101 ? -25.167 -7.175 13.676 1.00 91.19 101 ALA A O 1
ATOM 803 N N . ASN A 1 102 ? -24.368 -7.804 11.654 1.00 91.94 102 ASN A N 1
ATOM 804 C CA . ASN A 1 102 ? -23.475 -6.673 11.440 1.00 91.94 102 ASN A CA 1
ATOM 805 C C . ASN A 1 102 ? -23.736 -6.058 10.063 1.00 91.94 102 ASN A C 1
ATOM 807 O O . ASN A 1 102 ? -23.933 -6.767 9.081 1.00 91.94 102 ASN A O 1
ATOM 811 N N . LEU A 1 103 ? -23.682 -4.734 10.000 1.00 92.88 103 LEU A N 1
ATOM 812 C CA . LEU A 1 103 ? -23.707 -3.952 8.774 1.00 92.88 103 LEU A CA 1
ATOM 813 C C . LEU A 1 103 ? -22.331 -3.327 8.573 1.00 92.88 103 LEU A C 1
ATOM 815 O O . LEU A 1 103 ? -21.870 -2.587 9.441 1.00 92.88 103 LEU A O 1
ATOM 819 N N . VAL A 1 104 ? -21.683 -3.595 7.441 1.00 95.00 104 VAL A N 1
ATOM 820 C CA . VAL A 1 104 ? -20.410 -2.953 7.095 1.00 95.00 104 VAL A CA 1
ATOM 821 C C . VAL A 1 104 ? -20.643 -1.932 5.992 1.00 95.00 104 VAL A C 1
ATOM 823 O O . VAL A 1 104 ? -21.071 -2.278 4.893 1.00 95.00 104 VAL A O 1
ATOM 826 N N . LEU A 1 105 ? -20.341 -0.672 6.294 1.00 95.00 105 LEU A N 1
ATOM 827 C CA . LEU A 1 105 ? -20.282 0.409 5.314 1.00 95.00 105 LEU A CA 1
ATOM 828 C C . LEU A 1 105 ? -18.821 0.627 4.940 1.00 95.00 105 LEU A C 1
ATOM 830 O O . LEU A 1 105 ? -18.011 0.858 5.836 1.00 95.00 105 LEU A O 1
ATOM 834 N N . ALA A 1 106 ? -18.479 0.563 3.655 1.00 94.44 106 ALA A N 1
ATOM 835 C CA . ALA A 1 106 ? -17.108 0.740 3.192 1.00 94.44 106 ALA A CA 1
ATOM 836 C C . ALA A 1 106 ? -17.022 1.667 1.977 1.00 94.44 106 ALA A C 1
ATOM 838 O O . ALA A 1 106 ? -17.881 1.650 1.095 1.00 94.44 106 ALA A O 1
ATOM 839 N N . THR A 1 107 ? -15.943 2.441 1.927 1.00 94.69 107 THR A N 1
ATOM 840 C CA . THR A 1 107 ? -15.532 3.243 0.775 1.00 94.69 107 THR A CA 1
ATOM 841 C C . THR A 1 107 ? -14.048 3.027 0.515 1.00 94.69 107 THR A C 1
ATOM 843 O O . THR A 1 107 ? -13.266 2.847 1.454 1.00 94.69 107 THR A O 1
ATOM 846 N N . GLY A 1 108 ? -13.659 3.018 -0.755 1.00 94.25 108 GLY A N 1
ATOM 847 C CA . GLY A 1 108 ? -12.282 2.844 -1.189 1.00 94.25 108 GLY A CA 1
ATOM 848 C C . GLY A 1 108 ? -11.920 3.799 -2.316 1.00 94.25 108 GLY A C 1
ATOM 849 O O . GLY A 1 108 ? -12.764 4.161 -3.134 1.00 94.25 108 GLY A O 1
ATOM 850 N N . LEU A 1 109 ? -10.646 4.173 -2.351 1.00 94.31 109 LEU A N 1
ATOM 851 C CA . LEU A 1 109 ? -10.018 4.960 -3.400 1.00 94.31 109 LEU A CA 1
ATOM 852 C C . LEU A 1 109 ? -8.780 4.222 -3.918 1.00 94.31 109 LEU A C 1
ATOM 854 O O . LEU A 1 109 ? -7.994 3.671 -3.144 1.00 94.31 109 LEU A O 1
ATOM 858 N N . ASN A 1 110 ? -8.599 4.236 -5.231 1.00 94.38 110 ASN A N 1
ATOM 859 C CA . ASN A 1 110 ? -7.360 3.840 -5.886 1.00 94.38 110 ASN A CA 1
ATOM 860 C C . ASN A 1 110 ? -7.026 4.889 -6.950 1.00 94.38 110 ASN A C 1
ATOM 862 O O . ASN A 1 110 ? -7.893 5.301 -7.726 1.00 94.38 110 ASN A O 1
ATOM 866 N N . TYR A 1 111 ? -5.780 5.351 -6.940 1.00 93.19 111 TYR A N 1
ATOM 867 C CA . TYR A 1 111 ? -5.298 6.395 -7.824 1.00 93.19 111 TYR A CA 1
ATOM 868 C C . TYR A 1 111 ? -3.956 5.995 -8.430 1.00 93.19 111 TYR A C 1
ATOM 870 O O . TYR A 1 111 ? -2.949 5.912 -7.729 1.00 93.19 111 TYR A O 1
ATOM 878 N N . ALA A 1 112 ? -3.950 5.771 -9.741 1.00 94.88 112 ALA A N 1
ATOM 879 C CA . ALA A 1 112 ? -2.742 5.522 -10.513 1.00 94.88 112 ALA A CA 1
ATOM 880 C C . ALA A 1 112 ? -2.066 6.851 -10.889 1.00 94.88 112 ALA A C 1
ATOM 882 O O . ALA A 1 112 ? -2.718 7.748 -11.426 1.00 94.88 112 ALA A O 1
ATOM 883 N N . ILE A 1 113 ? -0.767 6.975 -10.619 1.00 93.25 113 ILE A N 1
ATOM 884 C CA . ILE A 1 113 ? -0.001 8.215 -10.808 1.00 93.25 113 ILE A CA 1
ATOM 885 C C . ILE A 1 113 ? 0.558 8.294 -12.233 1.00 93.25 113 ILE A C 1
ATOM 887 O O . ILE A 1 113 ? 0.344 9.283 -12.935 1.00 93.25 113 ILE A O 1
ATOM 891 N N . ASP A 1 114 ? 1.262 7.249 -12.658 1.00 90.81 114 ASP A N 1
ATOM 892 C CA . ASP A 1 114 ? 2.102 7.227 -13.864 1.00 90.81 114 ASP A CA 1
ATOM 893 C C . ASP A 1 114 ? 1.812 6.019 -14.770 1.00 90.81 114 ASP A C 1
ATOM 895 O O . ASP A 1 114 ? 2.583 5.713 -15.676 1.00 90.81 114 ASP A O 1
ATOM 899 N N . ARG A 1 115 ? 0.657 5.372 -14.574 1.00 89.50 115 ARG A N 1
ATOM 900 C CA . ARG A 1 115 ? 0.234 4.231 -15.388 1.00 89.50 115 ARG A CA 1
ATOM 901 C C . ARG A 1 115 ? 0.101 4.608 -16.858 1.00 89.50 115 ARG A C 1
ATOM 903 O O . ARG A 1 115 ? -0.658 5.518 -17.217 1.00 89.50 115 ARG A O 1
ATOM 910 N N . GLU A 1 116 ? 0.762 3.841 -17.716 1.00 82.19 116 GLU A N 1
ATOM 911 C CA . GLU A 1 116 ? 0.568 3.956 -19.154 1.00 82.19 116 GLU A CA 1
ATOM 912 C C . GLU A 1 116 ? -0.850 3.511 -19.550 1.00 82.19 116 GLU A C 1
ATOM 914 O O . GLU A 1 116 ? -1.356 2.474 -19.123 1.00 82.19 116 GLU A O 1
ATOM 919 N N . THR A 1 117 ? -1.519 4.326 -20.368 1.00 75.94 117 THR A N 1
ATOM 920 C CA . THR A 1 117 ? -2.923 4.111 -20.773 1.00 75.94 117 THR A CA 1
ATOM 921 C C . THR A 1 117 ? -3.067 3.525 -22.175 1.00 75.94 117 THR A C 1
ATOM 923 O O . THR A 1 117 ? -4.181 3.236 -22.609 1.00 75.94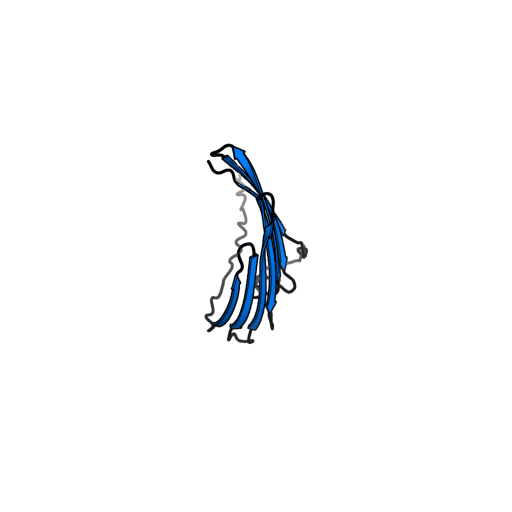 117 THR A O 1
ATOM 926 N N . LYS A 1 118 ? -1.9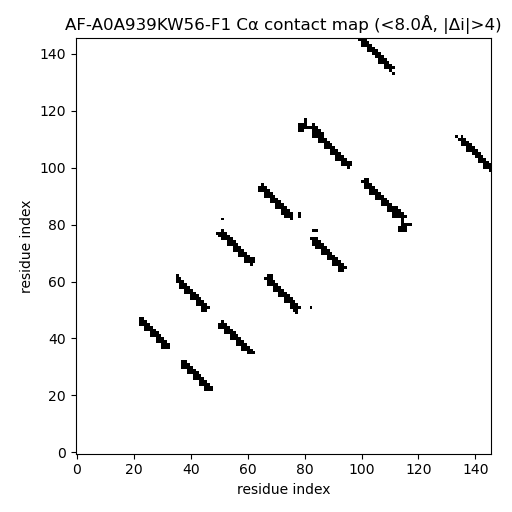56 3.342 -22.895 1.00 69.06 118 LYS A N 1
ATOM 927 C CA . LYS A 1 118 ? -1.953 2.742 -24.230 1.00 69.06 118 LYS A CA 1
ATOM 928 C C . LYS A 1 118 ? -2.078 1.223 -24.113 1.00 69.06 118 LYS A C 1
ATOM 930 O O . LYS A 1 118 ? -1.366 0.593 -23.340 1.00 69.06 118 LYS A O 1
ATOM 935 N N . ILE A 1 119 ? -2.992 0.641 -24.885 1.00 56.72 119 ILE A N 1
AT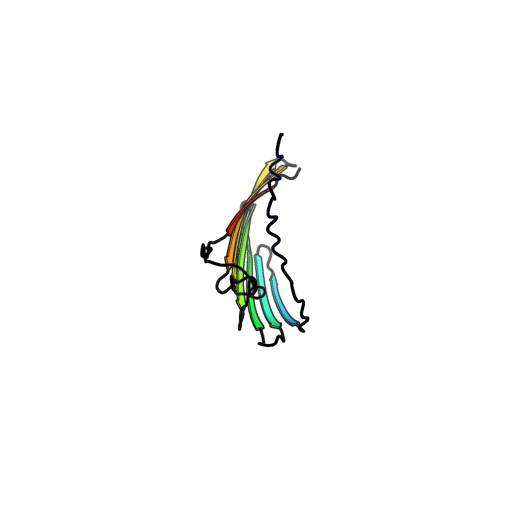OM 936 C CA . ILE A 1 119 ? -3.199 -0.808 -24.973 1.00 56.72 119 ILE A CA 1
ATOM 937 C C . ILE A 1 119 ? -2.727 -1.252 -26.359 1.00 56.72 119 ILE A C 1
ATOM 939 O O . ILE A 1 119 ? -3.527 -1.309 -27.288 1.00 56.72 119 ILE A O 1
ATOM 943 N N . GLY A 1 120 ? -1.425 -1.521 -26.487 1.00 54.72 120 GLY A N 1
ATOM 944 C CA . GLY A 1 120 ? -0.803 -2.000 -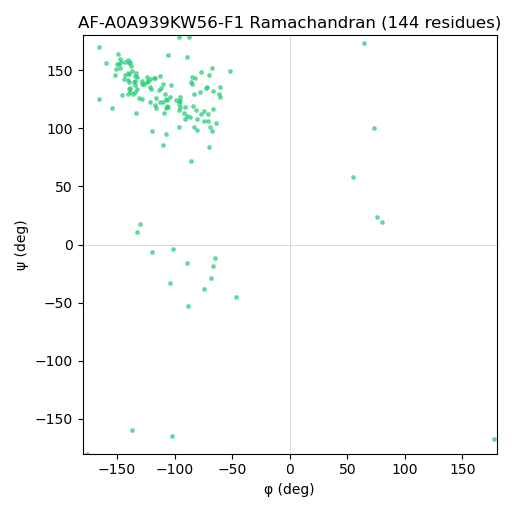27.727 1.00 54.72 120 GLY A CA 1
ATOM 945 C C . GLY A 1 120 ? -0.853 -1.019 -28.910 1.00 54.72 120 GLY A C 1
ATOM 946 O O . GLY A 1 120 ? -1.491 0.035 -28.859 1.00 54.72 120 GLY A O 1
ATOM 947 N N . ASP A 1 121 ? -0.170 -1.387 -29.995 1.00 44.91 121 ASP A N 1
ATOM 948 C CA . ASP A 1 121 ? -0.345 -0.756 -31.303 1.00 44.91 121 ASP A CA 1
ATOM 949 C C . ASP A 1 121 ? -1.570 -1.364 -31.989 1.00 44.91 121 ASP A C 1
ATOM 951 O O . ASP A 1 121 ? -1.606 -2.551 -32.325 1.00 44.91 121 ASP A O 1
ATOM 955 N N . VAL A 1 122 ? -2.591 -0.541 -32.223 1.00 44.34 122 VAL A N 1
ATOM 956 C CA . VAL A 1 122 ? -3.710 -0.919 -33.086 1.00 44.34 122 VAL A CA 1
ATOM 957 C C . VAL A 1 122 ? -3.168 -0.987 -34.511 1.00 44.34 122 VAL A C 1
ATOM 959 O O . VAL A 1 122 ? -3.005 0.036 -35.171 1.00 44.34 122 VAL A O 1
ATOM 962 N N . THR A 1 123 ? -2.901 -2.190 -35.017 1.00 44.78 123 THR A N 1
ATOM 963 C CA . THR A 1 123 ? -2.350 -2.368 -36.369 1.00 44.78 123 THR A CA 1
ATOM 964 C C . THR A 1 123 ? -3.308 -1.919 -37.480 1.00 44.78 123 THR A C 1
ATOM 966 O O . THR A 1 123 ? -2.848 -1.732 -38.604 1.00 44.78 123 THR A O 1
ATOM 969 N N . ARG A 1 124 ? -4.597 -1.640 -37.191 1.00 43.50 124 ARG A N 1
ATOM 970 C CA . ARG A 1 124 ? -5.506 -0.849 -38.055 1.00 43.50 124 ARG A CA 1
ATOM 971 C C . ARG A 1 124 ? -6.651 -0.153 -37.299 1.00 43.50 124 ARG A C 1
ATOM 973 O O . ARG A 1 124 ? -7.554 -0.830 -36.819 1.00 43.50 124 ARG A O 1
ATOM 980 N N . ALA A 1 125 ? -6.686 1.185 -37.321 1.00 38.19 125 ALA A N 1
ATOM 981 C CA . ALA A 1 125 ? -7.921 1.988 -37.324 1.00 38.19 125 ALA A CA 1
ATOM 982 C C . ALA A 1 125 ? -7.647 3.464 -37.710 1.00 38.19 125 ALA A C 1
ATOM 984 O O . ALA A 1 125 ? -6.850 4.137 -37.065 1.00 38.19 125 ALA A O 1
ATOM 985 N N . PHE A 1 126 ? -8.347 3.981 -38.727 1.00 37.44 126 PHE A N 1
ATOM 986 C CA . PHE A 1 126 ? -8.572 5.423 -38.954 1.00 37.44 126 PHE A CA 1
ATOM 987 C C . PHE A 1 126 ? -9.859 5.870 -38.217 1.00 37.44 126 PHE A C 1
ATOM 989 O O . PHE A 1 126 ? -10.751 5.028 -38.076 1.00 37.44 126 PHE A O 1
ATOM 996 N N . PRO A 1 127 ? -10.101 7.175 -37.947 1.00 39.78 127 PRO A N 1
ATOM 997 C CA . PRO A 1 127 ? -9.289 8.220 -37.303 1.00 39.78 127 PRO A CA 1
ATOM 998 C C . PRO A 1 127 ? -9.651 8.340 -35.786 1.00 39.78 127 PRO A C 1
ATOM 1000 O O . PRO A 1 127 ? -10.496 7.584 -35.303 1.00 39.78 127 PRO A O 1
ATOM 1003 N N . PRO A 1 128 ? -9.017 9.223 -34.982 1.00 46.69 128 PRO A N 1
ATOM 1004 C CA . PRO A 1 128 ? -8.993 9.082 -33.526 1.00 46.69 128 PRO A CA 1
ATOM 1005 C C . PRO A 1 128 ? -10.220 9.698 -32.848 1.00 46.69 128 PRO A C 1
ATOM 1007 O O . PRO A 1 128 ? -10.603 10.823 -33.162 1.00 46.69 128 PRO A O 1
ATOM 1010 N N . LEU A 1 129 ? -10.759 9.020 -31.830 1.00 42.53 129 LEU A N 1
ATOM 1011 C CA . LEU A 1 129 ? -11.618 9.652 -30.830 1.00 42.53 129 LEU A CA 1
ATOM 1012 C C . LEU A 1 129 ? -11.334 9.147 -29.409 1.00 42.53 129 LEU A C 1
ATOM 1014 O O . LEU A 1 129 ? -11.173 7.956 -29.164 1.00 42.53 129 LEU A O 1
ATOM 1018 N N . ALA A 1 130 ? -11.374 10.129 -28.505 1.00 40.12 130 ALA A N 1
ATOM 1019 C CA . ALA A 1 130 ? -11.506 10.072 -27.052 1.00 40.12 130 ALA A CA 1
ATOM 1020 C C . ALA A 1 130 ? -10.298 9.592 -26.223 1.00 40.12 130 ALA A C 1
ATOM 1022 O O . ALA A 1 130 ? -10.062 8.413 -25.972 1.00 40.12 130 ALA A O 1
ATOM 1023 N N . ARG A 1 131 ? -9.597 10.592 -25.677 1.00 40.38 131 ARG A N 1
ATOM 1024 C CA . ARG A 1 131 ? -8.694 10.483 -24.529 1.00 40.38 131 ARG A CA 1
ATOM 1025 C C . ARG A 1 131 ? -9.522 10.137 -23.282 1.00 40.38 131 ARG A C 1
ATOM 1027 O O . ARG A 1 131 ? -10.352 10.943 -22.867 1.00 40.38 131 ARG A O 1
ATOM 1034 N N . TRP A 1 132 ? -9.296 8.968 -22.686 1.00 41.28 132 TRP A N 1
ATOM 1035 C CA . TRP A 1 132 ? -9.895 8.604 -21.397 1.00 41.28 132 TRP A CA 1
ATOM 1036 C C . TRP A 1 132 ? -9.248 9.419 -20.262 1.00 41.28 132 TRP A C 1
ATOM 1038 O O . TRP A 1 132 ? -8.024 9.591 -20.262 1.00 41.28 132 TRP A O 1
ATOM 1048 N N . PRO A 1 133 ? -10.028 9.965 -19.313 1.00 39.97 133 PRO A N 1
ATOM 1049 C CA . PRO A 1 133 ? -9.485 10.807 -18.257 1.00 39.97 133 PRO A CA 1
ATOM 1050 C C . PRO A 1 133 ? -8.785 9.982 -17.168 1.00 39.97 133 PRO A C 1
ATOM 1052 O O . PRO A 1 133 ? -9.180 8.866 -16.840 1.00 39.97 133 PRO A O 1
ATOM 1055 N N . ARG A 1 134 ? -7.757 10.587 -16.564 1.00 45.44 134 ARG A N 1
ATOM 1056 C CA . ARG A 1 134 ? -7.135 10.152 -15.307 1.00 45.44 134 ARG A CA 1
ATOM 1057 C C . ARG A 1 134 ? -8.117 10.416 -14.160 1.00 45.44 134 ARG A C 1
ATOM 1059 O O . ARG A 1 134 ? -8.062 11.481 -13.554 1.00 45.44 134 ARG A O 1
ATOM 1066 N N . SER A 1 135 ? -9.064 9.517 -13.911 1.00 42.94 135 SER A N 1
ATOM 1067 C CA . SER A 1 135 ? -10.048 9.691 -12.835 1.00 42.94 135 SER A CA 1
ATOM 1068 C C . SER A 1 135 ? -9.824 8.702 -11.686 1.00 42.94 135 SER A C 1
ATOM 1070 O O . SER A 1 135 ? -9.590 7.523 -11.952 1.00 42.94 135 SER A O 1
ATOM 1072 N N . PRO A 1 136 ? -9.934 9.142 -10.419 1.00 43.34 136 PRO A N 1
ATOM 1073 C CA . PRO A 1 136 ? -9.965 8.236 -9.276 1.00 43.34 136 PRO A CA 1
ATOM 1074 C C . PRO A 1 136 ? -11.166 7.288 -9.386 1.00 43.34 136 PRO A C 1
ATOM 1076 O O . PRO A 1 136 ? -12.277 7.723 -9.693 1.00 43.34 136 PRO A O 1
ATOM 1079 N N . VAL A 1 137 ? -10.951 5.998 -9.117 1.00 50.56 137 VAL A N 1
ATOM 1080 C CA . VAL A 1 137 ? -12.045 5.024 -9.008 1.00 50.56 137 VAL A CA 1
ATOM 1081 C C . VAL A 1 137 ? -12.471 4.963 -7.545 1.00 50.56 137 VAL A C 1
ATOM 1083 O O . VAL A 1 137 ? -11.701 4.544 -6.680 1.00 50.56 137 VAL A O 1
ATOM 1086 N N . LEU A 1 138 ? -13.693 5.424 -7.277 1.00 39.66 138 LEU A N 1
ATOM 1087 C CA . LEU A 1 138 ? -14.371 5.269 -5.993 1.00 39.66 138 LEU A CA 1
ATOM 1088 C C . LEU A 1 138 ? -15.188 3.979 -6.033 1.00 39.66 138 LEU A C 1
ATOM 1090 O O . LEU A 1 138 ? -16.113 3.862 -6.836 1.00 39.66 138 LEU A O 1
ATOM 1094 N N . THR A 1 139 ? -14.873 3.034 -5.152 1.00 49.94 139 THR A N 1
ATOM 1095 C CA . THR A 1 139 ? -15.633 1.784 -5.028 1.00 49.94 139 THR A CA 1
ATOM 1096 C C . THR A 1 139 ? -16.281 1.729 -3.650 1.00 49.94 139 THR A C 1
ATOM 1098 O O . THR A 1 139 ? -15.590 1.716 -2.632 1.00 49.94 139 THR A O 1
ATOM 1101 N N . GLY A 1 140 ? -17.615 1.700 -3.613 1.00 38.66 140 GLY A N 1
ATOM 1102 C CA . GLY A 1 140 ? -18.401 1.430 -2.408 1.00 38.66 140 GLY A CA 1
ATOM 1103 C C . GLY A 1 140 ? -18.943 0.003 -2.436 1.00 38.66 140 GLY A C 1
ATOM 1104 O O . GLY A 1 140 ? -19.412 -0.451 -3.477 1.00 38.66 140 GLY A O 1
ATOM 1105 N N . ALA A 1 141 ? -18.884 -0.704 -1.308 1.00 51.69 141 ALA A N 1
ATOM 1106 C CA . ALA A 1 141 ? -19.445 -2.048 -1.172 1.00 51.69 141 ALA A CA 1
ATOM 1107 C C . ALA A 1 141 ? -20.276 -2.150 0.113 1.00 51.69 141 ALA A C 1
ATOM 1109 O O . ALA A 1 141 ? -19.839 -1.715 1.180 1.00 51.69 141 ALA A O 1
ATOM 1110 N N . LEU A 1 142 ? -21.471 -2.736 -0.005 1.00 40.22 142 LEU A N 1
ATOM 1111 C CA . LEU A 1 142 ? -22.358 -3.075 1.105 1.00 40.22 142 LEU A CA 1
ATOM 1112 C C . LEU A 1 142 ? -22.340 -4.592 1.279 1.00 40.22 142 LEU A C 1
ATOM 1114 O O . LEU A 1 142 ? -22.736 -5.319 0.370 1.00 40.22 142 LEU A O 1
ATOM 1118 N N . LEU A 1 143 ? -21.881 -5.070 2.432 1.00 51.47 143 LEU A N 1
ATOM 1119 C CA . LEU A 1 143 ? -21.857 -6.497 2.748 1.00 51.47 143 LEU A CA 1
ATOM 1120 C C . LEU A 1 143 ? -22.675 -6.748 4.016 1.00 51.47 143 LEU A C 1
ATOM 1122 O O . LEU A 1 143 ? -22.410 -6.166 5.070 1.00 51.47 143 LEU A O 1
ATOM 1126 N N . LEU A 1 144 ? -23.677 -7.618 3.884 1.00 36.12 144 LEU A N 1
ATOM 1127 C CA . LEU A 1 144 ? -24.484 -8.156 4.976 1.00 36.12 144 LEU A CA 1
ATOM 1128 C C . LEU A 1 144 ? -24.018 -9.593 5.234 1.00 36.12 144 LEU A C 1
ATOM 1130 O O . LEU A 1 144 ? -23.967 -10.397 4.307 1.00 36.12 144 LEU A O 1
ATOM 1134 N N . TRP A 1 145 ? -23.673 -9.906 6.480 1.00 42.06 145 TRP A N 1
ATOM 1135 C CA . TRP A 1 145 ? -23.384 -11.269 6.936 1.00 42.06 145 TRP A CA 1
ATOM 1136 C C . TRP A 1 145 ? -24.218 -11.559 8.189 1.00 42.06 145 TRP A C 1
ATOM 1138 O O . TRP A 1 145 ? -24.361 -10.677 9.046 1.00 42.06 145 TRP A O 1
ATOM 1148 N N . GLY A 1 146 ? -24.781 -12.770 8.258 1.00 37.25 146 GLY A N 1
ATOM 1149 C CA . GLY A 1 146 ? -25.649 -13.268 9.334 1.00 37.25 146 GLY A CA 1
ATOM 1150 C C . GLY A 1 146 ? -25.121 -14.540 9.980 1.00 37.25 146 GLY A C 1
ATOM 1151 O O . GLY A 1 146 ? -24.231 -15.176 9.373 1.00 37.25 146 GLY A O 1
#

Solvent-accessible surface area (backbone atoms only — not comparable to full-atom values): 8875 Å² total; per-residue (Å²): 137,84,83,83,82,79,83,79,78,80,79,85,79,83,84,83,84,83,84,88,80,90,59,60,72,51,75,50,76,53,70,52,75,62,95,50,36,37,42,36,40,36,39,35,38,32,61,47,101,65,61,30,39,36,46,33,39,37,41,38,40,54,48,86,86,47,29,38,37,37,40,34,40,36,44,46,42,79,47,34,70,88,52,45,22,33,40,39,37,37,43,34,38,48,45,74,78,53,100,66,35,44,44,39,49,39,42,33,42,45,39,74,74,57,51,48,85,77,81,76,82,74,90,79,79,86,80,93,82,80,86,80,78,98,67,73,51,76,50,73,57,82,55,80,58,112

Sequence (146 aa):
MTSLSQDVNFVRESVYLEKVSYYPHLSLTSNRTGLEDMFRYYAGAIASEEVKAYLGADYTAKAAGGWNFRIGGLGYLNPDRDYYSQLWGNASKTIRLGKKANLVLATGLNYAIDRETKIGDVTRAFPPLARWPRSPVLTGALLLWG

Secondary structure (DSSP, 8-state):
-----------------PPP----EEEEEEEEE-SSEEEEEEEEEE-SSS-EEEEEEEEEEEETTTEEEEEEEEEESS--SSS--EEEEEEEEEEEEETTEEEEEEEEEEEESS-----S--SS--S---PPP---EEEEEEEEE-

Nearest PDB structures (foldseek):
  4ctd-assembly1_B  TM=5.187E-01  e=1.408E+00  Escherichia coli K-12
  3m8b-assembly1_A  TM=5.506E-01  e=1.649E+00  Escherichia coli
  3rgm-assembly1_A  TM=5.711E-01  e=3.829E+00  Escherichia coli K-12
  5fp2-assembly1_A  TM=4.830E-01  e=1.832E+00  Pseudomonas aeruginosa PAO1
  4frt-assembly1_A  TM=3.372E-01  e=8.890E+00  Pseudomonas aeruginosa PAO1

pLDDT: mean 78.34, std 23.07, range [32.16, 98.38]

=== Feature glossary ===
The record interleaves many kinds of information about one protein. Here is each kind framed as the question it answers.

Q: What are the backbone torsion angles?
A: φ (phi) and ψ (psi) are the two rotatable backbone dihedrals per residue: φ is the C(i-1)–N–Cα–C torsion, ψ is the N–Cα–C–N(i+1) torsion, both in degrees on (−180°, 180°]. α-helical residues cluster near (−60°, −45°); β-strand residues near (−120°, +130°). A Ramachandran plot is simply a scatter of (φ, ψ) for every residue.

Q: What is the amino-acid chain?
A: This is the polypeptide sequence — one letter per residue, N-terminus first. Length ranges from a few dozen residues for small domains to over a thousand for large multi-domain proteins.

Q: How mobile is each atom in the crystal?
A: For experimental (PDB) structures, the B-factor (temperature factor) quantifies the positional spread of each atom in the crystal — a combination of thermal vibration and static disorder — in units of Å². High B-factors mark flexible loops or poorly resolved regions; low B-factors mark the rigid, well-ordered core.

Q: Are the domains correctly placed relative to each other?
A: Predicted Aligned Error (PAE) is an AlphaFold confidence matrix: entry (i, j) is the expected error in the position of residue j, in ångströms, when the prediction is superimposed on the true structure at residue i. Low PAE within a block of residues means that block is internally rigid and well-predicted; high PAE between two blocks means their relative placement is uncertain even if each block individually is confident.

Q: How confident is the AlphaFold model at each residue?
A: pLDDT is the predicted lDDT-Cα score: AlphaFold's confidence that the local environment of each residue (all inter-atomic distances within 15 Å) is correctly placed. It is a per-residue number between 0 and 100, with higher meaning more reliable.

Q: What family and function is it annotated with?
A: Functional annotations link the protein to curated databases. InterPro entries identify conserved domains and families by matching the sequence against member-database signatures (Pfam, PROSITE, CDD, …). Gene Ontology (GO) terms describe molecular function, biological process, and cellular component in a controlled vocabulary. CATH places the structure in a hierarchical fold classification (Class/Architecture/Topology/Homologous-superfamily). The organism is the source species.

Q: How big and how compact is the whole molecule?
A: Three whole-structure scalars: the radius of gyration (RMS distance of Cα from centroid, in Å), the count of Cα–Cα contacts (pairs closer than 8 Å and separated by more than four residues in sequence — i.e. tertiary, not local, contacts), and the bounding-box dimensions. Together they distinguish compact globular folds from extended fibres or disordered chains.

Q: What known structures does this most resemble?
A: The Foldseek neighbor list gives the closest experimentally determined structures in the PDB, ranked by structural alignment. TM-score near 1 means near-identical fold; near 0.3 means only rough topology match. This is how one finds what a novel AlphaFold prediction most resembles in the solved-structure universe.

Q: Which residues are buried vs exposed?
A: SASA measures how much of the protein is reachable by solvent. It is computed by rolling a water-sized probe over the atomic surface and summing the exposed area (Å²). Per-residue SASA distinguishes core (buried, low SASA) from surface (exposed, high SASA) residues; total SASA is a whole-molecule size measure.

Q: Which residues are in helices, strands, or loops?
A: Eight-state secondary structure (DSSP): H is the canonical α-helix, G the tighter 3₁₀-helix, I the wider π-helix; E/B are β-structure, T and S are turns and bends, and '-' is everything else. DSSP derives these from the pattern of main-chain N–H···O=C hydrogen bonds, not from the sequence.

Q: Where is each backbone atom in 3D?
A: Structure coordinates are given as an mmCIF _atom_site loop: one row per atom with element, residue name, chain id, sequence number, and x/y/z position in Å. Only the four main-chain atoms per residue are included here; side chains are omitted to keep the record compact.

Q: What if only a Cα trace is available?
A: Three-state secondary structure (P-SEA) collapses the eight DSSP classes into helix (a), strand (b), and coil (c). P-SEA assigns these from Cα geometry alone — distances and angles — without requiring backbone oxygens, so it works on any Cα trace.

Q: What do the rendered images show?
A: The six renders are orthographic views along the three Cartesian axes in both directions. Representation (cartoon, sticks, or surface) and color scheme (sequence-rainbow or by-chain) vary across proteins so the training set covers all the common visualization conventions.

Q: What does the local fold look like, residue by residue?
A: Foldseek's 3Di representation compresses backbone geometry into a per-residue letter drawn from a learned twenty-state alphabet. It captures the tertiary interaction pattern around each residue — which residues are packed against it in space, regardless of where they are in sequence.

Q: What do the diagnostic plots show?
A: The contact map is a binary N×N matrix image: pixel (i, j) is dark where Cα_i and Cα_j are within 8 Å and |i−j|>4. Because the |i−j|>4 filter removes local helical contacts, off-diagonal stripes parallel to the main diagonal indicate parallel β-sheets; stripes perpendicular to it indicate antiparallel β-sheets. The Ramachandran plot scatters every residue's (φ, ψ) pair against the sterically allowed regions. The PAE heatmap renders the predicted-aligned-error matrix.